Protein AF-A0A511R3Z9-F1 (afdb_monomer_lite)

Foldseek 3Di:
DLLVQLVVLLVVLVVLQVVLVVVLVVCVVPPVVVSVVSNVVSNVSSVVSNVSSVVSNVVVVVVVVVD

Structure (mmCIF, N/CA/C/O backbone):
data_AF-A0A511R3Z9-F1
#
_entry.id   AF-A0A511R3Z9-F1
#
loop_
_atom_site.group_PDB
_atom_site.id
_atom_site.type_symbol
_atom_site.label_atom_id
_atom_site.label_alt_id
_atom_site.label_comp_id
_atom_site.label_asym_id
_atom_site.label_entity_id
_atom_site.label_seq_id
_atom_site.pdbx_PDB_ins_code
_atom_site.Cartn_x
_atom_site.Cartn_y
_atom_site.Cartn_z
_atom_site.occupancy
_atom_site.B_iso_or_equiv
_atom_site.auth_seq_id
_atom_site.auth_comp_id
_atom_site.auth_asym_id
_atom_site.auth_atom_id
_atom_site.pdbx_PDB_model_num
ATOM 1 N N . MET A 1 1 ? -6.639 -3.603 20.887 1.00 68.06 1 MET A N 1
ATOM 2 C CA . MET A 1 1 ? -5.538 -3.755 19.907 1.00 68.06 1 MET A CA 1
ATOM 3 C C . MET A 1 1 ? -5.960 -3.377 18.489 1.00 68.06 1 MET A C 1
ATOM 5 O O . MET A 1 1 ? -5.115 -2.877 17.761 1.00 68.06 1 MET A O 1
ATOM 9 N N . GLU A 1 2 ? -7.238 -3.536 18.121 1.00 78.44 2 GLU A N 1
ATOM 10 C CA . GLU A 1 2 ? -7.778 -3.192 16.790 1.00 78.44 2 GLU A CA 1
ATOM 11 C C . GLU A 1 2 ? -7.447 -1.766 16.314 1.00 78.44 2 GLU A C 1
ATOM 13 O O . GLU A 1 2 ? -6.984 -1.599 15.191 1.00 78.44 2 GLU A O 1
ATOM 18 N N . LEU A 1 3 ? -7.565 -0.751 17.182 1.00 85.06 3 LEU A N 1
ATOM 19 C CA . LEU A 1 3 ? -7.226 0.634 16.827 1.00 85.06 3 LEU A CA 1
ATOM 20 C C . LEU A 1 3 ? -5.753 0.795 16.415 1.00 85.06 3 LEU A C 1
ATOM 22 O O . LEU A 1 3 ? -5.460 1.352 15.363 1.00 85.06 3 LEU A O 1
ATOM 26 N N . ILE A 1 4 ? -4.824 0.278 17.228 1.00 90.50 4 ILE A N 1
ATOM 27 C CA . ILE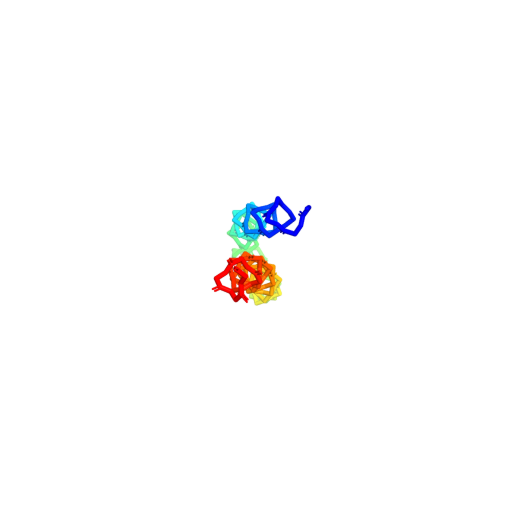 A 1 4 ? -3.380 0.358 16.956 1.00 90.50 4 ILE A CA 1
ATOM 28 C C . ILE A 1 4 ? -3.058 -0.384 15.658 1.00 90.50 4 ILE A C 1
ATOM 30 O O . ILE A 1 4 ? -2.340 0.141 14.815 1.00 90.50 4 ILE A O 1
ATOM 34 N N . ARG A 1 5 ? -3.634 -1.575 15.462 1.00 89.44 5 ARG A N 1
ATOM 35 C CA . ARG A 1 5 ? -3.470 -2.353 14.229 1.00 89.44 5 ARG A CA 1
ATOM 36 C C . ARG A 1 5 ? -3.970 -1.584 13.003 1.00 89.44 5 ARG A C 1
ATOM 38 O O . ARG A 1 5 ? -3.283 -1.570 11.986 1.00 89.44 5 ARG A O 1
ATOM 45 N N . GLY A 1 6 ? -5.122 -0.924 13.109 1.00 89.19 6 GLY A N 1
ATOM 46 C CA . GLY A 1 6 ? -5.675 -0.098 12.040 1.00 89.19 6 GLY A CA 1
ATOM 47 C C . GLY A 1 6 ? -4.782 1.096 11.695 1.00 89.19 6 GLY A C 1
ATOM 48 O O . GLY A 1 6 ? -4.445 1.296 10.530 1.00 89.19 6 GLY A O 1
ATOM 49 N N . VAL A 1 7 ? -4.305 1.828 12.706 1.00 92.94 7 VAL A N 1
ATOM 50 C CA . VAL A 1 7 ? -3.365 2.952 12.526 1.00 92.94 7 VAL A CA 1
ATOM 51 C C . VAL A 1 7 ? -2.051 2.487 11.893 1.00 92.94 7 VAL A C 1
ATOM 53 O O . VAL A 1 7 ? -1.556 3.128 10.967 1.00 92.94 7 VAL A O 1
ATOM 56 N N . VAL A 1 8 ? -1.508 1.350 12.337 1.00 95.12 8 VAL A N 1
ATOM 57 C CA . VAL A 1 8 ? -0.291 0.761 11.761 1.00 95.12 8 VAL A CA 1
ATOM 58 C C . VAL A 1 8 ? -0.503 0.387 10.294 1.00 95.12 8 VAL A C 1
ATOM 60 O O . VAL A 1 8 ? 0.358 0.687 9.475 1.00 95.12 8 VAL A O 1
ATOM 63 N N . LEU A 1 9 ? -1.640 -0.209 9.930 1.00 93.44 9 LEU A N 1
ATOM 64 C CA . LEU A 1 9 ? -1.947 -0.550 8.535 1.00 93.44 9 LEU A CA 1
ATOM 65 C C . LEU A 1 9 ? -2.036 0.688 7.635 1.00 93.44 9 LEU A C 1
ATOM 67 O O . LEU A 1 9 ? -1.505 0.675 6.523 1.00 93.44 9 LEU A O 1
ATOM 71 N N . VAL A 1 10 ? -2.631 1.777 8.129 1.00 95.19 10 VAL A N 1
ATOM 72 C CA . VAL A 1 10 ? -2.644 3.054 7.402 1.00 95.19 10 VAL A CA 1
ATOM 73 C C . VAL A 1 10 ? -1.223 3.603 7.253 1.00 95.19 10 VAL A C 1
ATOM 75 O O . VAL A 1 10 ? -0.822 3.942 6.142 1.00 95.19 10 VAL A O 1
ATOM 78 N N . ALA A 1 11 ? -0.422 3.627 8.320 1.00 95.38 11 ALA A N 1
ATOM 79 C CA . ALA A 1 11 ? 0.971 4.076 8.246 1.00 95.38 11 ALA A CA 1
ATOM 80 C C . ALA A 1 11 ? 1.804 3.234 7.259 1.00 95.38 11 ALA A C 1
ATOM 82 O O . ALA A 1 11 ? 2.549 3.783 6.446 1.00 95.38 11 ALA A O 1
ATOM 83 N N . VAL A 1 12 ? 1.629 1.910 7.274 1.00 95.06 12 VAL A N 1
ATOM 84 C CA . VAL A 1 12 ? 2.270 0.991 6.325 1.00 95.06 12 VAL A CA 1
ATOM 85 C C . VAL A 1 12 ? 1.841 1.305 4.895 1.00 95.06 12 VAL A C 1
ATOM 87 O O . VAL A 1 12 ? 2.703 1.342 4.026 1.00 95.06 12 VAL A O 1
ATOM 90 N N . SER A 1 13 ? 0.562 1.601 4.638 1.00 96.06 13 SER A N 1
ATOM 91 C CA . SER A 1 13 ? 0.099 1.977 3.292 1.00 96.06 13 SER A CA 1
ATOM 92 C C . SER A 1 13 ? 0.800 3.228 2.747 1.00 96.06 13 SER A C 1
ATOM 94 O O . SER A 1 13 ? 1.169 3.268 1.574 1.00 96.06 13 SER A O 1
ATOM 96 N N . VAL A 1 14 ? 1.066 4.219 3.604 1.00 96.31 14 VAL A N 1
ATOM 97 C CA . VAL A 1 14 ? 1.789 5.441 3.224 1.00 96.31 14 VAL A CA 1
ATOM 98 C C . VA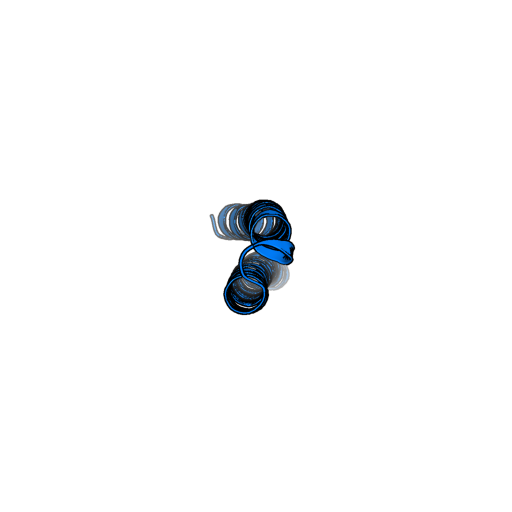L A 1 14 ? 3.247 5.128 2.894 1.00 96.31 14 VAL A C 1
ATOM 100 O O . VAL A 1 14 ? 3.742 5.542 1.847 1.00 96.31 14 VAL A O 1
ATOM 103 N N . LEU A 1 15 ? 3.929 4.355 3.743 1.00 97.00 15 LEU A N 1
ATOM 104 C CA . LEU A 1 15 ? 5.312 3.936 3.489 1.00 97.00 15 LEU A CA 1
ATOM 105 C C . LEU A 1 15 ? 5.428 3.097 2.209 1.00 97.00 15 LEU A C 1
ATOM 107 O O . LEU A 1 15 ? 6.351 3.294 1.419 1.00 97.00 15 LEU A O 1
ATOM 111 N N . LEU A 1 16 ? 4.466 2.201 1.975 1.00 95.94 16 LEU A N 1
ATOM 112 C CA . LEU A 1 16 ? 4.410 1.371 0.776 1.00 95.94 16 LEU A CA 1
ATOM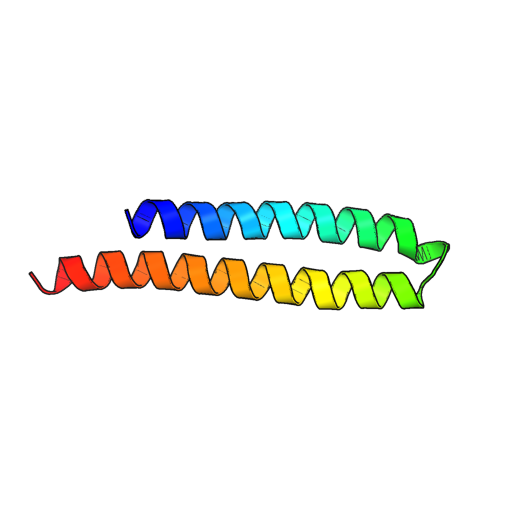 113 C C . LEU A 1 16 ? 4.193 2.220 -0.486 1.00 95.94 16 LEU A C 1
ATOM 115 O O . LEU A 1 16 ? 4.783 1.928 -1.525 1.00 95.94 16 LEU A O 1
ATOM 119 N N . SER A 1 17 ? 3.407 3.297 -0.389 1.00 95.88 17 SER A N 1
ATOM 120 C CA . SER A 1 17 ? 3.180 4.245 -1.486 1.00 95.88 17 SER A CA 1
ATOM 121 C C . SER A 1 17 ? 4.464 4.989 -1.850 1.00 95.88 17 SER A C 1
ATOM 123 O O . SER A 1 17 ? 4.843 5.038 -3.020 1.00 95.88 17 SER A O 1
ATOM 125 N N . ILE A 1 18 ? 5.203 5.472 -0.845 1.00 97.19 18 ILE A N 1
ATOM 126 C CA . ILE A 1 18 ? 6.506 6.125 -1.046 1.00 97.19 18 ILE A CA 1
AT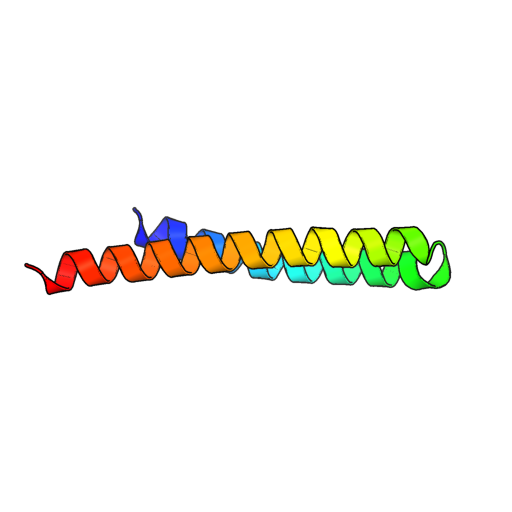OM 127 C C . ILE A 1 18 ? 7.490 5.165 -1.728 1.00 97.19 18 ILE A C 1
ATOM 129 O O . ILE A 1 18 ? 8.120 5.527 -2.723 1.00 97.19 18 ILE A O 1
ATOM 133 N N . ALA A 1 19 ? 7.592 3.926 -1.236 1.00 96.06 19 ALA A N 1
ATOM 134 C CA . ALA A 1 19 ? 8.462 2.912 -1.828 1.00 96.06 19 ALA A CA 1
ATOM 135 C C . ALA A 1 19 ? 8.057 2.576 -3.275 1.00 96.06 19 ALA A C 1
ATOM 137 O O . ALA A 1 19 ? 8.911 2.504 -4.159 1.00 96.06 19 ALA A O 1
ATOM 138 N N . THR A 1 20 ? 6.753 2.432 -3.531 1.00 95.69 20 THR A N 1
ATOM 139 C CA . THR A 1 20 ? 6.201 2.172 -4.869 1.00 95.69 20 THR A CA 1
ATOM 140 C C . THR A 1 20 ? 6.558 3.293 -5.838 1.00 95.69 20 THR A C 1
ATOM 142 O O . THR A 1 20 ? 7.034 3.011 -6.934 1.00 95.69 20 THR A O 1
ATOM 145 N N . LEU A 1 21 ? 6.381 4.555 -5.438 1.00 95.19 21 LEU A N 1
ATOM 146 C CA . LEU A 1 21 ? 6.711 5.714 -6.271 1.00 95.19 21 LEU A CA 1
ATOM 147 C C . LEU A 1 21 ? 8.212 5.795 -6.569 1.00 95.19 21 LEU A C 1
ATOM 149 O O . LEU A 1 21 ? 8.589 6.078 -7.705 1.00 95.19 21 LEU A O 1
ATOM 153 N N . GLY A 1 22 ? 9.064 5.495 -5.585 1.00 94.44 22 GLY A N 1
ATOM 154 C CA . GLY A 1 22 ? 10.514 5.440 -5.783 1.00 94.44 22 GLY A CA 1
ATOM 155 C C . GLY A 1 22 ? 10.925 4.375 -6.803 1.00 94.44 22 GLY A C 1
ATOM 156 O O . GLY A 1 22 ? 11.679 4.661 -7.735 1.00 94.44 22 GLY A O 1
ATOM 157 N N . LEU A 1 23 ? 10.385 3.160 -6.673 1.00 94.12 23 LEU A N 1
ATOM 158 C CA . LEU A 1 23 ? 10.657 2.064 -7.608 1.00 94.12 23 LEU A CA 1
ATOM 159 C C . LEU A 1 23 ? 10.072 2.329 -9.000 1.00 94.12 23 LEU A C 1
ATOM 161 O O . LEU A 1 23 ? 10.726 2.049 -10.005 1.00 94.12 23 LEU A O 1
ATOM 165 N N . TRP A 1 24 ? 8.865 2.887 -9.073 1.00 96.00 24 TRP A N 1
ATOM 166 C CA . TRP A 1 24 ? 8.220 3.280 -10.324 1.00 96.00 24 TRP A CA 1
ATOM 167 C C . TRP A 1 24 ? 9.065 4.299 -11.091 1.00 96.00 24 TRP A C 1
ATOM 169 O O . TRP A 1 24 ? 9.377 4.066 -12.264 1.00 96.00 24 TRP A O 1
ATOM 179 N N . LEU A 1 25 ? 9.501 5.368 -10.411 1.00 93.88 25 LEU A N 1
ATOM 180 C CA . LEU A 1 25 ? 10.329 6.426 -10.990 1.00 93.88 25 LEU A CA 1
ATOM 181 C C . LEU A 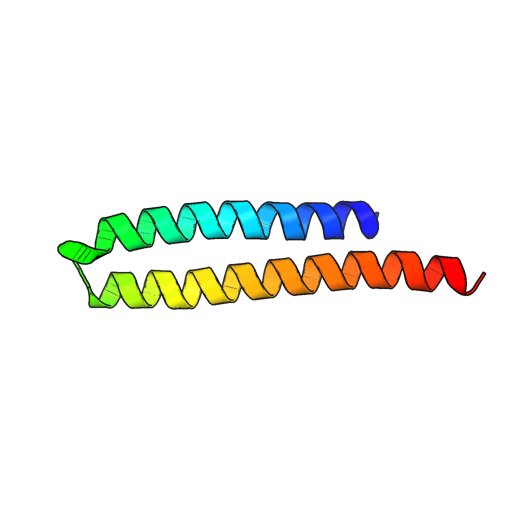1 25 ? 11.681 5.883 -11.469 1.00 93.88 25 LEU A C 1
ATOM 183 O O . LEU A 1 25 ? 12.112 6.205 -12.575 1.00 93.88 25 LEU A O 1
ATOM 187 N N . GLY A 1 26 ? 12.317 5.009 -10.681 1.00 92.06 26 GLY A N 1
ATOM 188 C CA . GLY A 1 26 ? 13.592 4.384 -11.047 1.00 92.06 26 GLY A CA 1
ATOM 189 C C . GLY A 1 26 ? 13.514 3.478 -12.282 1.00 92.06 26 GLY A C 1
ATOM 190 O O . GLY A 1 26 ? 14.499 3.339 -13.005 1.00 92.06 26 GLY A O 1
ATOM 191 N N . ASN A 1 27 ? 12.345 2.891 -12.560 1.00 92.31 27 ASN A N 1
ATOM 192 C CA . ASN A 1 27 ? 12.130 2.020 -13.720 1.00 92.31 27 ASN A CA 1
ATOM 193 C C . ASN A 1 27 ? 11.525 2.743 -14.931 1.00 92.31 27 ASN A C 1
ATOM 195 O O . ASN A 1 27 ? 11.452 2.160 -16.011 1.00 92.31 27 ASN A O 1
ATOM 199 N N . LEU A 1 28 ? 11.091 3.998 -14.780 1.00 90.69 28 LEU A N 1
ATOM 200 C CA . LEU A 1 28 ? 10.287 4.695 -15.787 1.00 90.69 28 LEU A CA 1
ATOM 201 C C . LEU A 1 28 ? 11.002 4.828 -17.141 1.00 90.69 28 LEU A C 1
ATOM 203 O O . LEU A 1 28 ? 10.383 4.686 -18.192 1.00 90.69 28 LEU A O 1
ATOM 207 N N . GLN A 1 29 ? 12.309 5.095 -17.103 1.00 90.06 29 GLN A N 1
ATOM 208 C CA . GLN A 1 29 ? 13.134 5.294 -18.297 1.00 90.06 29 GLN A CA 1
ATOM 209 C C . GLN A 1 29 ? 13.819 4.011 -18.776 1.00 90.06 29 GLN A C 1
ATOM 211 O O . GLN A 1 29 ? 14.063 3.853 -19.968 1.00 90.06 29 GLN A O 1
ATOM 216 N N . THR A 1 30 ? 14.138 3.096 -17.860 1.00 91.38 30 THR A N 1
ATOM 217 C CA . THR A 1 30 ? 14.914 1.883 -18.152 1.00 91.38 30 THR A CA 1
ATOM 218 C C . THR A 1 30 ? 14.033 0.723 -18.602 1.00 91.38 30 THR A C 1
ATOM 220 O O . THR A 1 30 ? 14.419 -0.026 -19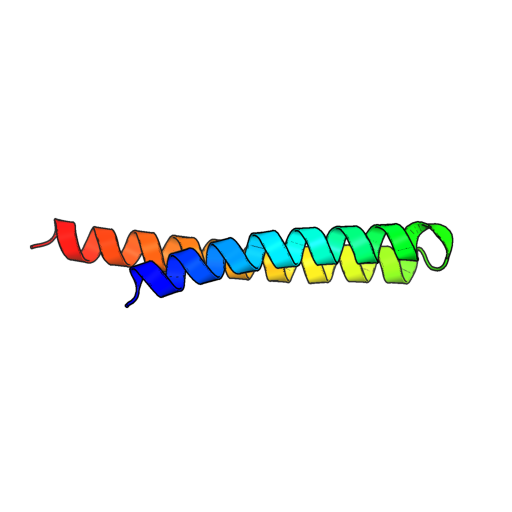.497 1.00 91.38 30 THR A O 1
ATOM 223 N N . ASN A 1 31 ? 12.846 0.564 -18.010 1.00 92.81 31 ASN A N 1
ATOM 224 C CA . ASN A 1 31 ? 11.901 -0.491 -18.359 1.00 92.81 31 ASN A CA 1
ATOM 225 C C . ASN A 1 31 ? 10.445 -0.030 -18.126 1.00 92.81 31 ASN A C 1
ATOM 227 O O . ASN A 1 31 ? 9.875 -0.265 -17.053 1.00 92.81 31 ASN A O 1
ATOM 231 N N . PRO A 1 32 ? 9.808 0.604 -19.130 1.00 91.06 32 PRO A N 1
ATOM 232 C CA . PRO A 1 32 ? 8.492 1.220 -18.966 1.00 91.06 32 PRO A CA 1
ATOM 233 C C . PRO A 1 32 ? 7.384 0.204 -18.661 1.00 91.06 32 PRO A C 1
ATOM 235 O O . PRO A 1 32 ? 6.467 0.513 -17.905 1.00 91.06 32 PRO A O 1
ATOM 238 N N . VAL A 1 33 ? 7.471 -1.022 -19.190 1.00 94.25 33 VAL A N 1
ATOM 239 C CA . VAL A 1 33 ? 6.481 -2.075 -18.905 1.00 94.25 33 VAL A CA 1
ATOM 240 C C . VAL A 1 33 ? 6.560 -2.494 -17.439 1.00 94.25 33 VAL A C 1
ATOM 242 O O . VAL A 1 33 ? 5.537 -2.536 -16.755 1.00 94.25 33 VAL A O 1
ATOM 245 N N . LEU A 1 34 ? 7.771 -2.741 -16.929 1.00 90.56 34 LEU A N 1
ATOM 246 C CA . LEU A 1 34 ? 7.973 -3.076 -15.518 1.00 90.56 34 LEU A CA 1
ATOM 247 C C . LEU A 1 34 ? 7.532 -1.927 -14.603 1.00 90.56 34 LEU A C 1
ATOM 249 O O . LEU A 1 34 ? 6.909 -2.177 -13.575 1.00 90.56 34 LEU A O 1
ATOM 253 N N . SER A 1 35 ? 7.805 -0.679 -14.989 1.00 93.81 35 SER A N 1
ATOM 254 C CA . SER A 1 35 ? 7.370 0.504 -14.246 1.00 93.81 35 SER A CA 1
ATOM 255 C C . SER A 1 35 ? 5.845 0.520 -14.056 1.00 93.81 35 SER A C 1
ATOM 257 O O . SER A 1 35 ? 5.369 0.610 -12.922 1.00 93.81 35 SER A O 1
ATOM 259 N N . TRP A 1 36 ? 5.061 0.310 -15.118 1.00 94.62 36 TRP A N 1
ATOM 260 C CA . TRP A 1 36 ? 3.599 0.214 -15.005 1.00 94.62 36 TRP A CA 1
ATOM 261 C C . TRP A 1 36 ? 3.135 -0.936 -14.107 1.00 94.62 36 TRP A C 1
ATOM 263 O O . TRP A 1 36 ? 2.205 -0.756 -13.320 1.00 94.62 36 TRP A O 1
ATOM 273 N N . VAL A 1 37 ? 3.799 -2.094 -14.168 1.00 95.62 37 VAL A N 1
ATOM 274 C CA . VAL A 1 37 ? 3.492 -3.227 -13.279 1.00 95.62 37 VAL A CA 1
ATOM 275 C C . VAL A 1 37 ? 3.750 -2.861 -11.816 1.00 95.62 37 VAL A C 1
ATOM 277 O O . VAL A 1 37 ? 2.876 -3.076 -10.976 1.00 95.62 37 VAL A O 1
ATOM 280 N N . VAL A 1 38 ? 4.905 -2.261 -11.508 1.00 94.94 38 VAL A N 1
ATOM 281 C CA . VAL A 1 38 ? 5.246 -1.789 -10.154 1.00 94.94 38 VAL A CA 1
ATOM 282 C C . VAL A 1 38 ? 4.204 -0.795 -9.650 1.00 94.94 38 VAL A C 1
ATOM 284 O O . VAL A 1 38 ? 3.755 -0.914 -8.511 1.00 94.94 38 VAL A O 1
ATOM 287 N N . PHE A 1 39 ? 3.774 0.140 -10.498 1.00 94.31 39 PHE A N 1
ATOM 288 C CA . PHE A 1 39 ? 2.755 1.120 -10.137 1.00 94.31 39 PHE A CA 1
ATOM 289 C C . PHE A 1 39 ? 1.417 0.465 -9.790 1.00 94.31 39 PHE A C 1
ATOM 291 O O . PHE A 1 39 ? 0.883 0.714 -8.714 1.00 94.31 39 PHE A O 1
ATOM 298 N N . VAL A 1 40 ? 0.885 -0.393 -10.667 1.00 96.69 40 VAL A N 1
ATOM 299 C CA . VAL A 1 40 ? -0.430 -1.023 -10.466 1.00 96.69 40 VAL A CA 1
ATOM 300 C C . VAL A 1 40 ? -0.424 -1.938 -9.243 1.00 96.69 40 VAL A C 1
ATOM 302 O O . VAL A 1 40 ? -1.334 -1.867 -8.416 1.00 96.69 40 VAL A O 1
ATOM 305 N N . VAL A 1 41 ? 0.610 -2.770 -9.096 1.00 96.75 41 VAL A N 1
ATOM 306 C CA . VAL A 1 41 ? 0.727 -3.700 -7.963 1.00 96.75 41 VAL A CA 1
ATOM 307 C C . VAL A 1 41 ? 0.924 -2.934 -6.659 1.00 96.75 41 VAL A C 1
ATOM 309 O O . VAL A 1 41 ? 0.224 -3.196 -5.680 1.00 96.75 41 VAL A O 1
ATOM 312 N N . GLY A 1 42 ? 1.835 -1.961 -6.640 1.00 96.31 42 GLY A N 1
ATOM 313 C CA . GLY A 1 42 ? 2.084 -1.152 -5.454 1.00 96.31 42 GLY A CA 1
ATOM 314 C C . GLY A 1 42 ? 0.861 -0.328 -5.053 1.00 96.31 42 GLY A C 1
ATOM 315 O O . GLY A 1 42 ? 0.493 -0.328 -3.879 1.00 96.31 42 GLY A O 1
ATOM 316 N N . PHE A 1 43 ? 0.154 0.276 -6.014 1.00 94.69 43 PHE A N 1
ATOM 317 C CA . PHE A 1 43 ? -1.107 0.978 -5.768 1.00 94.69 43 PHE A CA 1
ATOM 318 C C . PHE A 1 43 ? -2.169 0.054 -5.160 1.00 94.69 43 PHE A C 1
ATOM 320 O O . PHE A 1 43 ? -2.777 0.409 -4.150 1.00 94.69 43 PHE A O 1
ATOM 327 N N . ALA A 1 44 ? -2.363 -1.145 -5.721 1.00 97.38 44 ALA A N 1
ATOM 328 C CA . ALA A 1 44 ? -3.325 -2.113 -5.199 1.00 97.38 44 ALA A CA 1
ATOM 329 C C . ALA A 1 44 ? -3.000 -2.516 -3.750 1.00 97.38 44 ALA A C 1
ATOM 331 O O . ALA A 1 44 ? -3.887 -2.519 -2.895 1.00 97.38 44 ALA A O 1
ATOM 332 N N . LEU A 1 45 ? -1.727 -2.790 -3.445 1.00 95.75 45 LEU A N 1
ATOM 333 C CA . LEU A 1 45 ? -1.287 -3.131 -2.090 1.00 95.75 45 LEU A CA 1
ATOM 334 C C . LEU A 1 45 ? -1.479 -1.967 -1.105 1.00 95.75 45 LEU A C 1
ATOM 336 O O . LEU A 1 45 ? -1.965 -2.184 0.007 1.00 95.75 45 LEU A O 1
ATOM 340 N N . CYS A 1 46 ? -1.158 -0.735 -1.516 1.00 96.25 46 CYS A N 1
ATOM 341 C CA . CYS A 1 46 ? -1.400 0.463 -0.709 1.00 96.25 46 CYS A CA 1
ATOM 342 C C . CYS A 1 46 ? -2.891 0.637 -0.408 1.00 96.25 46 CYS A C 1
ATOM 344 O O . CYS A 1 46 ? -3.267 0.848 0.745 1.00 96.25 46 CYS A O 1
ATOM 346 N N . ALA A 1 47 ? -3.741 0.513 -1.429 1.00 96.25 47 ALA A N 1
ATOM 347 C CA . ALA A 1 47 ? -5.182 0.677 -1.294 1.00 96.25 47 ALA A CA 1
ATOM 348 C C . ALA A 1 47 ? -5.778 -0.361 -0.335 1.00 96.25 47 ALA A C 1
ATOM 350 O O . ALA A 1 47 ? -6.530 -0.001 0.569 1.00 96.25 47 ALA A O 1
ATOM 351 N N . VAL A 1 48 ? -5.395 -1.634 -0.471 1.00 96.62 48 VAL A N 1
ATOM 352 C CA . VAL A 1 48 ? -5.861 -2.706 0.423 1.00 96.62 48 VAL A CA 1
ATOM 353 C C . VAL A 1 48 ? -5.427 -2.450 1.868 1.00 96.62 48 VAL A C 1
ATOM 355 O O . VAL A 1 48 ? -6.253 -2.558 2.775 1.00 96.62 48 VAL A O 1
ATOM 358 N N . ALA A 1 49 ? -4.167 -2.066 2.097 1.00 94.25 49 ALA A N 1
ATOM 359 C CA . ALA A 1 49 ? -3.668 -1.760 3.438 1.00 94.25 49 ALA A CA 1
ATOM 360 C C . ALA A 1 49 ? -4.391 -0.556 4.067 1.00 94.25 49 ALA A C 1
ATOM 362 O O . ALA A 1 49 ? -4.787 -0.621 5.233 1.00 94.25 49 ALA A O 1
ATOM 363 N N . ALA A 1 50 ? -4.629 0.507 3.294 1.00 94.69 50 ALA A N 1
ATOM 364 C CA . ALA A 1 50 ? -5.360 1.684 3.755 1.00 94.69 50 ALA A CA 1
ATOM 365 C C . ALA A 1 50 ? -6.818 1.347 4.103 1.00 94.69 50 ALA A C 1
ATOM 367 O O . ALA A 1 50 ? -7.281 1.685 5.192 1.00 94.69 50 ALA A O 1
ATOM 368 N N . ILE A 1 51 ? -7.526 0.632 3.221 1.00 95.44 51 ILE A N 1
ATOM 369 C CA . ILE A 1 51 ? -8.924 0.229 3.436 1.00 95.44 51 ILE A CA 1
ATOM 370 C C . ILE A 1 51 ? -9.040 -0.674 4.665 1.00 95.44 51 ILE A C 1
ATOM 372 O O . ILE A 1 51 ? -9.879 -0.422 5.528 1.00 95.44 51 ILE A O 1
ATOM 376 N N . ALA A 1 52 ? -8.181 -1.690 4.785 1.00 94.25 52 ALA A N 1
ATOM 377 C CA . ALA A 1 52 ? -8.173 -2.583 5.942 1.00 94.25 52 ALA A CA 1
ATOM 378 C C . ALA A 1 52 ? -7.870 -1.824 7.245 1.00 94.25 52 ALA A C 1
ATOM 380 O O . ALA A 1 52 ? -8.501 -2.078 8.273 1.00 94.25 52 ALA A O 1
ATOM 381 N N . GLY A 1 53 ? -6.941 -0.865 7.196 1.00 92.94 53 GLY A N 1
ATOM 382 C CA . GLY A 1 53 ? -6.614 -0.010 8.331 1.00 92.94 53 GLY A CA 1
ATOM 383 C C . GLY A 1 53 ? -7.792 0.855 8.778 1.00 92.94 53 GLY A C 1
ATOM 384 O O . GLY A 1 53 ? -8.155 0.839 9.954 1.00 92.94 53 GLY A O 1
ATOM 385 N N . ILE A 1 54 ? -8.439 1.546 7.835 1.00 94.50 54 ILE A N 1
ATOM 386 C CA . ILE A 1 54 ? -9.619 2.386 8.093 1.00 94.50 54 ILE A CA 1
ATOM 387 C C . ILE A 1 54 ? -10.779 1.546 8.631 1.00 94.50 54 ILE A C 1
ATOM 389 O O . ILE A 1 54 ? -11.412 1.942 9.608 1.00 94.50 54 ILE A O 1
ATOM 393 N N . TRP A 1 55 ? -11.038 0.372 8.050 1.00 92.88 55 TRP A N 1
ATOM 394 C CA . TRP A 1 55 ? -12.107 -0.513 8.516 1.00 92.88 55 TRP A CA 1
ATOM 395 C C . TRP A 1 55 ? -11.867 -0.965 9.960 1.00 92.88 55 TRP A C 1
ATOM 397 O O . TRP A 1 55 ? -12.789 -0.927 10.773 1.00 92.88 55 TRP A O 1
ATOM 407 N N . GLY A 1 56 ? -10.627 -1.319 10.316 1.00 90.38 56 GLY A N 1
ATOM 408 C CA . GLY A 1 56 ? -10.271 -1.666 11.695 1.00 90.38 56 GLY A CA 1
ATOM 409 C C . GLY A 1 56 ? -10.504 -0.516 12.682 1.00 90.38 56 GLY A C 1
ATOM 410 O O . GLY A 1 56 ? -11.018 -0.731 13.780 1.00 90.38 56 GLY A O 1
ATOM 411 N N . ILE A 1 57 ? -10.192 0.720 12.276 1.00 91.12 57 ILE A N 1
ATOM 412 C CA . ILE A 1 57 ? -10.435 1.922 13.087 1.00 91.12 57 ILE A CA 1
ATOM 413 C C . ILE A 1 57 ? -11.942 2.172 13.254 1.00 91.12 57 ILE A C 1
ATOM 415 O O . ILE A 1 57 ? -12.413 2.339 14.378 1.00 91.12 57 ILE A O 1
ATOM 419 N N . LEU A 1 58 ? -12.708 2.158 12.158 1.00 91.00 58 LEU A N 1
ATOM 420 C CA . LEU A 1 58 ? -14.161 2.367 12.182 1.00 91.00 58 LEU A CA 1
ATOM 421 C C . LEU A 1 58 ? -14.880 1.294 13.006 1.00 91.00 58 LEU A C 1
ATOM 423 O O . LEU A 1 58 ? -15.764 1.619 13.795 1.00 91.00 58 LEU A O 1
ATOM 427 N N . GLY A 1 59 ? -14.482 0.027 12.860 1.00 88.38 59 GLY A N 1
ATOM 428 C CA . GLY A 1 59 ? -15.018 -1.080 13.651 1.00 88.38 59 GLY A CA 1
ATOM 429 C C . GLY A 1 59 ? -14.793 -0.875 15.148 1.00 88.38 59 GLY A C 1
ATOM 430 O O . GLY A 1 59 ? -15.734 -1.000 15.927 1.00 88.38 59 GLY A O 1
ATOM 431 N N . PHE A 1 60 ? -13.584 -0.459 15.541 1.00 88.75 60 PHE A N 1
ATOM 432 C CA . PHE A 1 60 ? -13.271 -0.162 16.939 1.00 88.75 60 PHE A CA 1
ATOM 433 C C . PHE A 1 60 ? -14.168 0.934 17.532 1.00 88.75 60 PHE A C 1
ATOM 435 O O . PHE A 1 60 ? -14.621 0.790 18.667 1.00 88.75 60 PHE A O 1
ATOM 442 N N . PHE A 1 61 ? -14.425 2.018 16.794 1.00 88.62 61 PHE A N 1
ATOM 443 C CA . PHE A 1 61 ? -15.295 3.095 17.277 1.00 88.62 61 PHE A CA 1
ATOM 444 C C . PHE A 1 61 ? -16.769 2.685 17.310 1.00 88.62 61 PHE A C 1
ATOM 446 O O . PHE A 1 61 ? -17.440 2.932 18.310 1.00 88.62 61 PHE A O 1
ATOM 453 N N . ARG A 1 62 ? -17.255 1.966 16.291 1.00 88.00 62 ARG A N 1
ATOM 454 C CA . ARG A 1 62 ? -18.632 1.452 16.260 1.00 88.00 62 ARG A CA 1
ATOM 455 C C . ARG A 1 62 ? -18.938 0.533 17.448 1.00 88.00 62 ARG A C 1
ATOM 457 O O . ARG A 1 62 ? -20.012 0.619 18.035 1.00 88.00 62 ARG A O 1
ATOM 464 N N . ASP A 1 63 ? -17.980 -0.303 17.846 1.00 84.56 63 ASP A N 1
ATOM 465 C CA . ASP A 1 63 ? -18.115 -1.188 19.013 1.00 84.56 63 ASP A CA 1
ATOM 466 C C . ASP A 1 63 ? -18.158 -0.424 20.354 1.00 84.56 63 ASP A C 1
ATOM 468 O O . ASP A 1 63 ? -18.558 -0.984 21.379 1.00 84.56 63 ASP A O 1
ATOM 472 N N . LYS A 1 64 ? -17.720 0.842 20.368 1.00 79.25 64 LYS A N 1
ATOM 473 C CA . LYS A 1 64 ? -17.731 1.726 21.542 1.00 79.25 64 LYS A CA 1
ATOM 474 C C . LYS A 1 64 ? -18.966 2.619 21.618 1.00 79.25 64 LYS A C 1
ATOM 476 O O . LYS A 1 64 ? -19.320 2.996 22.722 1.00 79.25 64 LYS A O 1
ATOM 481 N N . GLU A 1 65 ? -19.606 2.932 20.495 1.00 74.62 65 GLU A N 1
ATOM 482 C CA . GLU A 1 65 ? -20.850 3.719 20.450 1.00 74.62 65 GLU A CA 1
ATOM 483 C C . GLU A 1 65 ? -22.099 2.893 20.806 1.00 74.62 65 GLU A C 1
ATOM 485 O O . GLU A 1 65 ? -23.100 3.444 21.250 1.00 74.62 65 GLU A O 1
ATOM 490 N N . GLY A 1 66 ? -22.055 1.568 20.623 1.00 63.25 66 GLY A N 1
ATOM 491 C CA . GLY A 1 66 ? -23.159 0.658 20.959 1.00 63.25 66 GLY A CA 1
ATOM 492 C C . GLY A 1 66 ? -23.218 0.195 22.424 1.00 63.25 66 GLY A C 1
ATOM 493 O O . GLY A 1 66 ? -24.032 -0.673 22.740 1.00 63.25 66 GLY A O 1
ATOM 494 N N . LYS A 1 67 ? -22.345 0.711 23.296 1.00 50.53 67 LYS A N 1
ATOM 495 C CA . LYS A 1 67 ? -22.283 0.427 24.741 1.00 50.53 67 LYS A CA 1
ATOM 496 C C . LYS A 1 67 ? -22.355 1.722 25.530 1.00 50.53 67 LYS A C 1
ATOM 498 O O . LYS A 1 67 ? -22.936 1.671 26.634 1.00 50.53 67 LYS A O 1
#

Sequence (67 aa):
MELIRGVVLVAVSVLLSIATLGLWLGNLQTNPVLSWVVFVVGFALCAVAAIAGIWGILGFFRDKEGK

Radius of gyration: 15.71 Å; chains: 1; bounding box: 38×10×44 Å

pLDDT: mean 91.26, std 8.1, range [50.53, 97.38]

Organism: NCBI:txid1227553

Secondary structure (DSSP, 8-state):
-HHHHHHHHHHHHHHHHHHHHHHHHHHTTT-HHHHHHHHHHHHHHHHHHHHHHHHHHHHHHHHHHT-